Protein AF-A0A423HXJ8-F1 (afdb_monomer_lite)

Organism: NCBI:txid930166

Secondary structure (DSSP, 8-state):
---------HHHHS-HHHHHHHHHHHHHHTS-HHHHHHHHHHHHHHHHHSPP---S----SS-----PPPPP---------

Radius of gyration: 32.92 Å; chains: 1; bounding box: 73×36×84 Å

Foldseek 3Di:
DPPPPPPDDVVNVDPPVVLVVLCVVCVVVVHHSVVVVVVVVVVVCCVVPPDDDDDDDDDDPDDDDDPPPPDPPPDDDPPDD

pLDDT: mean 80.6, std 14.9, range [43.78, 96.56]

Sequence (81 aa):
MPENRDDLSLRQLADDGDIELLRQAAEALGITPEQLAKELIEKHIVARTRPKTMSGTIQPFRRPYSPARAKPDEGLKSEDT

Structure (mmCIF, N/CA/C/O backbone):
data_AF-A0A423HXJ8-F1
#
_entry.id   AF-A0A423HXJ8-F1
#
loop_
_atom_site.group_PDB
_atom_site.id
_atom_site.type_symbol
_atom_site.label_atom_id
_atom_site.label_alt_id
_atom_site.label_comp_id
_atom_site.label_asym_id
_atom_site.label_entity_id
_atom_site.label_seq_id
_atom_site.pdbx_PDB_ins_code
_atom_site.Cartn_x
_atom_site.Cartn_y
_atom_site.Cartn_z
_atom_site.occupancy
_atom_site.B_iso_or_equiv
_atom_site.auth_seq_id
_atom_site.auth_comp_id
_atom_site.auth_asym_id
_atom_site.auth_atom_id
_atom_site.pdbx_PDB_model_num
ATOM 1 N N . MET A 1 1 ? -0.557 29.179 1.822 1.00 49.12 1 MET A N 1
ATOM 2 C CA . MET A 1 1 ? 0.094 27.872 2.032 1.00 49.12 1 MET A CA 1
ATOM 3 C C . MET A 1 1 ? 0.987 27.634 0.832 1.00 49.12 1 MET A C 1
ATOM 5 O O . MET A 1 1 ? 0.497 27.879 -0.263 1.00 49.12 1 MET A O 1
ATOM 9 N N . PRO A 1 2 ? 2.273 27.286 0.991 1.00 51.78 2 PRO A N 1
ATOM 10 C CA . PRO A 1 2 ? 3.088 26.938 -0.161 1.00 51.78 2 PRO A CA 1
ATOM 11 C C . PRO A 1 2 ? 2.544 25.637 -0.756 1.00 51.78 2 PRO A C 1
ATOM 13 O O . PRO A 1 2 ? 2.338 24.651 -0.048 1.00 51.78 2 PRO A O 1
ATOM 16 N N . GLU A 1 3 ? 2.246 25.674 -2.047 1.00 56.94 3 GLU A N 1
ATOM 17 C CA . GLU A 1 3 ? 1.898 24.501 -2.837 1.00 56.94 3 GLU A CA 1
ATOM 18 C C . GLU A 1 3 ? 3.187 23.682 -2.990 1.00 56.94 3 GLU A C 1
ATOM 20 O O . GLU A 1 3 ? 3.993 23.968 -3.875 1.00 56.94 3 GLU A O 1
ATOM 25 N N . ASN A 1 4 ? 3.433 22.717 -2.098 1.00 57.06 4 ASN A N 1
ATOM 26 C CA . ASN A 1 4 ? 4.557 21.783 -2.223 1.00 57.06 4 ASN A CA 1
ATOM 27 C C . ASN A 1 4 ? 4.308 20.864 -3.428 1.00 57.06 4 ASN A C 1
ATOM 29 O O . ASN A 1 4 ? 3.854 19.731 -3.287 1.00 57.06 4 ASN A O 1
ATOM 33 N N . ARG A 1 5 ? 4.580 21.379 -4.627 1.00 53.06 5 ARG A N 1
ATOM 34 C CA . ARG A 1 5 ? 4.722 20.614 -5.869 1.00 53.06 5 ARG A CA 1
ATOM 35 C C . ARG A 1 5 ? 6.171 20.164 -6.030 1.00 53.06 5 ARG A C 1
ATOM 37 O O . ARG A 1 5 ? 6.773 20.363 -7.080 1.00 53.06 5 ARG A O 1
ATOM 44 N N . ASP A 1 6 ? 6.726 19.586 -4.974 1.00 57.25 6 ASP A N 1
ATOM 45 C CA . ASP A 1 6 ? 7.976 18.853 -5.091 1.00 57.25 6 ASP A CA 1
ATOM 46 C C . ASP A 1 6 ? 7.606 17.460 -5.597 1.00 57.25 6 ASP A C 1
ATOM 48 O O . ASP A 1 6 ? 7.202 16.588 -4.826 1.00 57.25 6 ASP A O 1
ATOM 52 N N . ASP A 1 7 ? 7.663 17.283 -6.919 1.00 59.50 7 ASP A N 1
ATOM 53 C CA . ASP A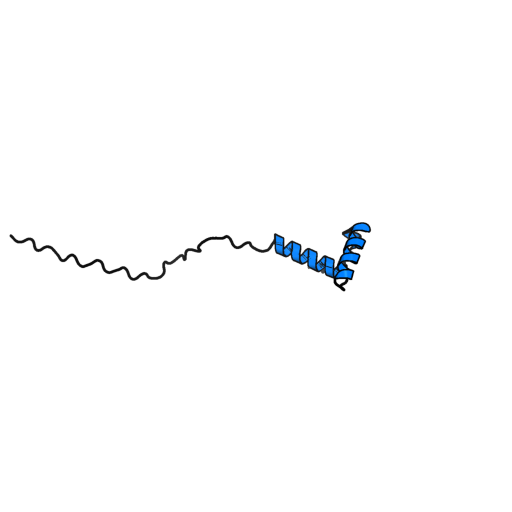 1 7 ? 7.614 15.969 -7.564 1.00 59.50 7 ASP A CA 1
ATOM 54 C C . ASP A 1 7 ? 8.847 15.176 -7.090 1.00 59.50 7 ASP A C 1
ATOM 56 O O . ASP A 1 7 ? 9.932 15.237 -7.674 1.00 59.50 7 ASP A O 1
ATOM 60 N N . LEU A 1 8 ? 8.706 14.490 -5.953 1.00 65.06 8 LEU A N 1
ATOM 61 C CA . LEU A 1 8 ? 9.743 13.641 -5.378 1.00 65.06 8 LEU A CA 1
ATOM 62 C C . LEU A 1 8 ? 9.958 12.428 -6.283 1.00 65.06 8 LEU A C 1
ATOM 64 O O . LEU A 1 8 ? 9.090 11.566 -6.430 1.00 65.06 8 LEU A O 1
ATOM 68 N N . SER A 1 9 ? 11.145 12.352 -6.878 1.00 79.62 9 SER A N 1
ATOM 69 C CA . SER A 1 9 ? 11.543 11.211 -7.696 1.00 79.62 9 SER A CA 1
ATOM 70 C C . SER A 1 9 ? 11.879 10.013 -6.807 1.00 79.62 9 SER A C 1
ATOM 72 O O . SER A 1 9 ? 12.537 10.171 -5.780 1.00 79.62 9 SER A O 1
ATOM 74 N N . LEU A 1 10 ? 11.537 8.792 -7.236 1.00 79.44 10 LEU A N 1
ATOM 75 C CA . LEU A 1 10 ? 11.927 7.561 -6.528 1.00 79.44 10 LEU A CA 1
ATOM 76 C C . LEU A 1 10 ? 13.446 7.456 -6.301 1.00 79.44 10 LEU A C 1
ATOM 78 O O . LEU A 1 10 ? 13.876 6.940 -5.275 1.00 79.44 10 LEU A O 1
ATOM 82 N N . ARG A 1 11 ? 14.255 8.038 -7.196 1.00 84.06 11 ARG A N 1
ATOM 83 C CA . ARG A 1 11 ? 15.724 8.115 -7.075 1.00 84.06 11 ARG A CA 1
ATOM 84 C C . ARG A 1 11 ? 16.219 8.952 -5.896 1.00 84.06 11 ARG A C 1
ATOM 86 O O . ARG A 1 11 ? 17.378 8.843 -5.521 1.00 84.06 11 ARG A O 1
ATOM 93 N N . GLN A 1 12 ? 15.374 9.816 -5.339 1.00 84.56 12 GLN A N 1
ATOM 94 C CA . GLN A 1 12 ? 15.696 10.586 -4.135 1.00 84.56 12 GLN A CA 1
ATOM 95 C C . GLN A 1 12 ? 15.365 9.813 -2.852 1.00 84.56 12 GLN A C 1
ATOM 97 O O . GLN A 1 12 ? 15.813 10.202 -1.777 1.00 84.56 12 GLN A O 1
ATOM 102 N N . LEU A 1 13 ? 14.560 8.750 -2.957 1.00 82.75 13 LEU A N 1
ATOM 103 C CA . LEU A 1 13 ? 14.008 8.004 -1.826 1.00 82.75 13 LEU A CA 1
ATOM 104 C C . LEU A 1 13 ? 14.680 6.644 -1.620 1.00 82.75 13 LEU A C 1
ATOM 106 O O . LEU A 1 13 ? 14.705 6.153 -0.495 1.00 82.75 13 LEU A O 1
ATOM 110 N N . ALA A 1 14 ? 15.191 6.045 -2.692 1.00 87.56 14 ALA A N 1
ATOM 111 C CA . ALA A 1 14 ? 15.720 4.691 -2.710 1.00 87.56 14 ALA A CA 1
ATOM 112 C C . ALA A 1 14 ? 16.958 4.604 -3.613 1.00 87.56 14 ALA A C 1
ATOM 114 O O . ALA A 1 14 ? 17.138 5.432 -4.512 1.00 87.56 14 ALA A O 1
ATOM 115 N N . ASP A 1 15 ? 17.810 3.612 -3.363 1.00 92.81 15 ASP A N 1
ATOM 116 C CA . ASP A 1 15 ? 18.960 3.337 -4.219 1.00 92.81 15 ASP A CA 1
ATOM 117 C C . ASP A 1 15 ? 18.552 2.595 -5.508 1.00 92.81 15 ASP A C 1
ATOM 119 O O . ASP A 1 15 ? 17.401 2.195 -5.694 1.00 92.81 15 ASP A O 1
ATOM 123 N N . ASP A 1 16 ? 19.493 2.435 -6.443 1.00 90.56 16 ASP A N 1
ATOM 124 C CA . ASP A 1 16 ? 19.199 1.792 -7.730 1.00 90.56 16 ASP A CA 1
ATOM 125 C C . ASP A 1 16 ? 18.771 0.317 -7.573 1.00 90.56 16 ASP A C 1
ATOM 127 O O . ASP A 1 16 ? 18.011 -0.186 -8.402 1.00 90.56 16 ASP A O 1
ATOM 131 N N . GLY A 1 17 ? 19.224 -0.375 -6.519 1.00 92.31 17 GLY A N 1
ATOM 132 C CA . GLY A 1 17 ? 18.859 -1.769 -6.256 1.00 92.31 17 GLY A CA 1
ATOM 133 C C . GLY A 1 17 ? 17.411 -1.904 -5.791 1.00 92.31 17 GLY A C 1
ATOM 134 O O . GLY A 1 17 ? 16.652 -2.713 -6.328 1.00 92.31 17 GLY A O 1
ATOM 135 N N . ASP A 1 18 ? 17.010 -1.059 -4.847 1.00 91.75 18 ASP A N 1
ATOM 136 C CA . ASP A 1 18 ? 15.645 -0.972 -4.337 1.00 91.75 18 ASP A CA 1
ATOM 137 C C . ASP A 1 18 ? 14.657 -0.540 -5.431 1.00 91.75 18 ASP A C 1
ATOM 139 O O . ASP A 1 18 ? 13.541 -1.062 -5.516 1.00 91.75 18 ASP A O 1
ATOM 143 N N . ILE A 1 19 ? 15.067 0.380 -6.311 1.00 92.75 19 ILE A N 1
ATOM 144 C CA . ILE A 1 19 ? 14.252 0.814 -7.455 1.00 92.75 19 ILE A CA 1
ATOM 145 C C . ILE A 1 19 ? 14.021 -0.338 -8.431 1.00 92.75 19 ILE A C 1
ATOM 147 O O . ILE A 1 19 ? 12.908 -0.495 -8.938 1.00 92.75 19 ILE A O 1
ATOM 151 N N . GLU A 1 20 ? 15.040 -1.154 -8.695 1.00 94.50 20 GLU A N 1
ATOM 152 C CA . GLU A 1 20 ? 14.901 -2.283 -9.612 1.00 94.50 20 GLU A CA 1
ATOM 153 C C . GLU A 1 20 ? 14.001 -3.377 -9.026 1.00 94.50 20 GLU A C 1
ATOM 155 O O . GLU A 1 20 ? 13.155 -3.929 -9.733 1.00 94.50 20 GLU A O 1
ATOM 160 N N . LEU A 1 21 ? 14.087 -3.619 -7.715 1.00 94.50 21 LEU A N 1
ATOM 161 C CA . LEU A 1 21 ? 13.156 -4.499 -7.009 1.00 94.50 21 LEU A CA 1
ATOM 162 C C . LEU A 1 21 ? 11.706 -3.994 -7.122 1.00 94.50 21 LEU A C 1
ATOM 164 O O . LEU A 1 21 ? 10.792 -4.767 -7.421 1.00 94.50 21 LEU A O 1
ATOM 168 N N . LEU A 1 22 ? 11.493 -2.690 -6.921 1.00 93.31 22 LEU A N 1
ATOM 169 C CA . LEU A 1 22 ? 10.192 -2.037 -7.095 1.00 93.31 22 LEU A CA 1
ATOM 170 C C . LEU A 1 22 ? 9.670 -2.168 -8.529 1.00 93.31 22 LEU A C 1
ATOM 172 O O . LEU A 1 22 ? 8.486 -2.444 -8.719 1.00 93.31 22 LEU A O 1
ATOM 176 N N . ARG A 1 23 ? 10.539 -2.012 -9.533 1.00 94.44 23 ARG A N 1
ATOM 177 C CA . ARG A 1 23 ? 10.185 -2.175 -10.948 1.00 94.44 23 ARG A CA 1
ATOM 178 C C . ARG A 1 23 ? 9.727 -3.600 -11.249 1.00 94.44 23 ARG A C 1
ATOM 180 O O . ARG A 1 23 ? 8.667 -3.759 -11.846 1.00 94.44 23 ARG A O 1
ATOM 187 N N . GLN A 1 24 ? 10.467 -4.613 -10.801 1.00 96.56 24 GLN A N 1
ATOM 188 C CA . GLN A 1 24 ? 10.099 -6.020 -11.003 1.00 96.56 24 GLN A CA 1
ATOM 189 C C . GLN A 1 24 ? 8.748 -6.355 -10.355 1.00 96.56 24 GLN A C 1
ATOM 191 O O . GLN A 1 24 ? 7.907 -7.029 -10.952 1.00 96.56 24 GLN A O 1
ATOM 196 N N . ALA A 1 25 ? 8.508 -5.849 -9.143 1.00 94.75 25 ALA A N 1
ATOM 197 C CA . ALA A 1 25 ? 7.234 -6.036 -8.454 1.00 94.75 25 ALA A CA 1
ATOM 198 C C . ALA A 1 25 ? 6.071 -5.322 -9.167 1.00 94.75 25 ALA A C 1
ATOM 200 O O . ALA A 1 25 ? 4.972 -5.870 -9.254 1.00 94.75 25 ALA A O 1
ATOM 201 N N . ALA A 1 26 ? 6.305 -4.116 -9.689 1.00 95.12 26 ALA A N 1
ATOM 202 C CA . ALA A 1 26 ? 5.305 -3.348 -10.425 1.00 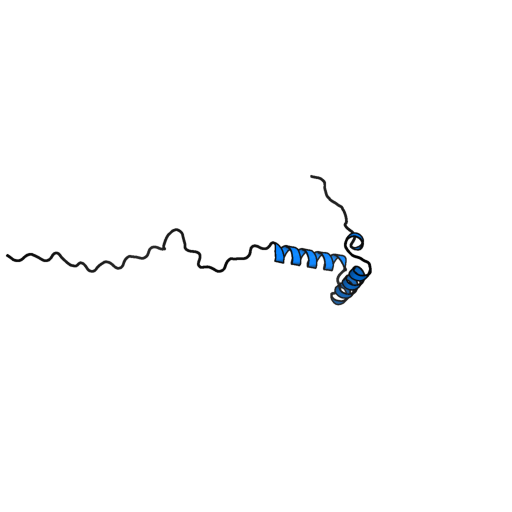95.12 26 ALA A CA 1
ATOM 203 C C . ALA A 1 26 ? 4.969 -3.991 -11.780 1.00 95.12 26 ALA A C 1
ATOM 205 O O . ALA A 1 26 ? 3.798 -4.057 -12.152 1.00 95.12 26 ALA A O 1
ATOM 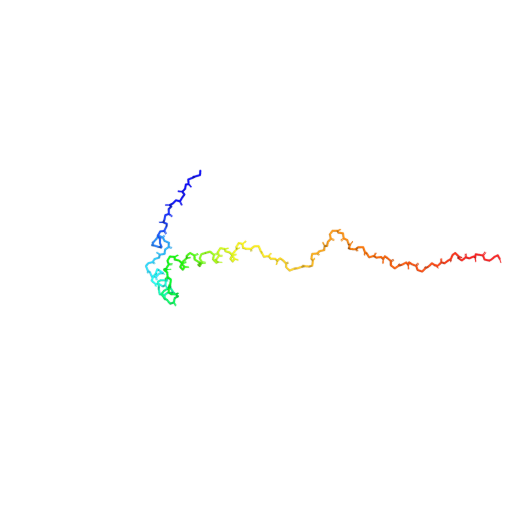206 N N . GLU A 1 27 ? 5.969 -4.546 -12.468 1.00 95.94 27 GLU A N 1
ATOM 207 C CA . GLU A 1 27 ? 5.799 -5.285 -13.722 1.00 95.94 27 GLU A CA 1
ATOM 208 C C . GLU A 1 27 ? 4.911 -6.521 -13.536 1.00 95.94 27 GLU A C 1
ATOM 210 O O . GLU A 1 27 ? 3.979 -6.730 -14.312 1.00 95.94 27 GLU A O 1
ATOM 215 N N . ALA A 1 28 ? 5.112 -7.281 -12.454 1.00 95.25 28 ALA A N 1
ATOM 216 C CA . ALA A 1 28 ? 4.266 -8.429 -12.118 1.00 95.25 28 ALA A C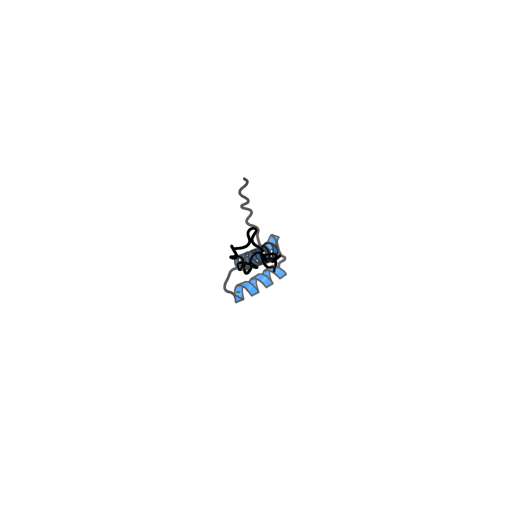A 1
ATOM 217 C C . ALA A 1 28 ? 2.784 -8.056 -11.900 1.00 95.25 28 ALA A C 1
ATOM 219 O O . ALA A 1 28 ? 1.902 -8.905 -12.033 1.00 95.25 28 ALA A O 1
ATOM 220 N N . LEU A 1 29 ? 2.512 -6.793 -11.564 1.00 93.88 29 LEU A N 1
ATOM 221 C CA . LEU A 1 29 ? 1.177 -6.246 -11.324 1.00 93.88 29 LEU A CA 1
ATOM 222 C C . LEU A 1 29 ? 0.648 -5.408 -12.502 1.00 93.88 29 LEU A C 1
ATOM 224 O O . LEU A 1 29 ? -0.509 -4.993 -12.474 1.00 93.88 29 LEU A O 1
ATOM 228 N N . GLY A 1 30 ? 1.464 -5.168 -13.535 1.00 95.69 30 GLY A N 1
ATOM 229 C CA . GLY A 1 30 ? 1.102 -4.354 -14.696 1.00 95.69 30 GLY A CA 1
ATOM 230 C C . GLY A 1 30 ? 0.899 -2.863 -14.394 1.00 95.69 30 GLY A C 1
ATOM 231 O O . GLY A 1 30 ? 0.136 -2.207 -15.102 1.00 95.69 30 GLY A O 1
ATOM 232 N N . ILE A 1 31 ? 1.546 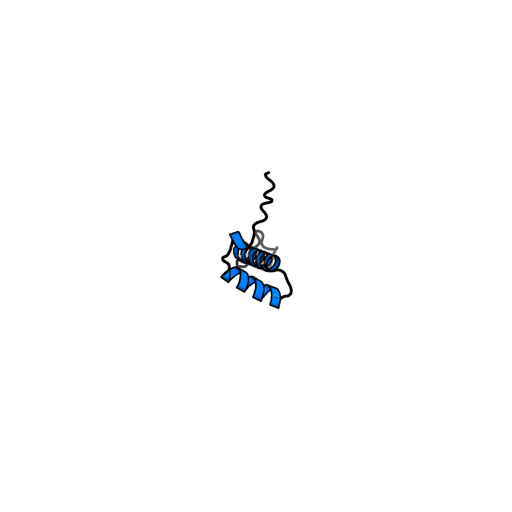-2.327 -13.354 1.00 95.69 31 ILE A N 1
ATOM 233 C CA . ILE A 1 31 ? 1.451 -0.912 -12.941 1.00 95.69 31 ILE A CA 1
ATOM 234 C C . ILE A 1 31 ? 2.823 -0.231 -12.962 1.00 95.69 31 ILE A C 1
ATOM 236 O O . ILE A 1 31 ? 3.849 -0.892 -13.120 1.00 95.69 31 ILE A O 1
ATOM 240 N N . THR A 1 32 ? 2.871 1.099 -12.818 1.00 93.44 32 THR A N 1
ATOM 241 C CA . THR A 1 32 ? 4.162 1.810 -12.757 1.00 93.44 32 THR A CA 1
ATOM 242 C C . THR A 1 32 ? 4.795 1.685 -11.363 1.00 93.44 32 THR A C 1
ATOM 244 O O . THR A 1 32 ? 4.074 1.583 -10.363 1.00 93.44 32 THR A O 1
ATOM 247 N N . PRO A 1 33 ? 6.136 1.710 -11.245 1.00 91.81 33 PRO A N 1
ATOM 248 C CA . PRO A 1 33 ? 6.806 1.631 -9.946 1.00 91.81 33 PRO A CA 1
ATOM 249 C C . PRO A 1 33 ? 6.435 2.797 -9.019 1.00 91.81 33 PRO A C 1
ATOM 251 O O . PRO A 1 33 ? 6.341 2.606 -7.809 1.00 91.81 33 PRO A O 1
ATOM 254 N N . GLU A 1 34 ? 6.153 3.984 -9.561 1.00 91.00 34 GLU A N 1
ATOM 255 C CA . GLU A 1 34 ? 5.690 5.143 -8.789 1.00 91.00 34 GLU A CA 1
ATOM 256 C C . GLU A 1 34 ? 4.296 4.908 -8.200 1.00 91.00 34 GLU A C 1
ATOM 258 O O . GLU A 1 34 ? 4.047 5.239 -7.040 1.00 91.00 34 GLU A O 1
ATOM 263 N N . GLN A 1 35 ? 3.391 4.306 -8.979 1.00 92.25 35 GLN A N 1
ATOM 264 C CA . GLN A 1 35 ? 2.054 3.944 -8.509 1.00 92.25 35 GLN A CA 1
ATOM 265 C C . GLN A 1 35 ? 2.132 2.885 -7.409 1.00 92.25 35 GLN A C 1
ATOM 267 O O . GLN A 1 35 ? 1.520 3.059 -6.355 1.00 92.25 35 GLN A O 1
ATOM 272 N N . LEU A 1 36 ? 2.942 1.842 -7.608 1.00 94.25 36 LEU A N 1
ATOM 273 C CA . LEU A 1 36 ? 3.146 0.808 -6.596 1.00 94.25 36 LEU A CA 1
ATOM 274 C C . LEU A 1 36 ? 3.729 1.396 -5.302 1.00 94.25 36 LEU A C 1
ATOM 276 O O . LEU A 1 36 ? 3.225 1.123 -4.212 1.00 94.25 36 LEU A O 1
ATOM 280 N N . ALA A 1 37 ? 4.764 2.233 -5.409 1.00 93.00 37 ALA A N 1
ATOM 281 C CA . ALA A 1 37 ? 5.371 2.891 -4.257 1.00 93.00 37 ALA A CA 1
ATOM 282 C C . ALA A 1 37 ? 4.345 3.738 -3.490 1.00 93.00 37 ALA A C 1
ATOM 284 O O . ALA A 1 37 ? 4.248 3.633 -2.265 1.00 93.00 37 ALA A O 1
ATOM 285 N N . LYS A 1 38 ? 3.528 4.521 -4.206 1.00 92.44 38 LYS A N 1
ATOM 286 C CA . LYS A 1 38 ? 2.448 5.315 -3.614 1.00 92.44 38 LYS A CA 1
ATOM 287 C C . LYS A 1 38 ? 1.466 4.442 -2.832 1.00 92.44 38 LYS A C 1
ATOM 289 O O . LYS A 1 38 ? 1.209 4.721 -1.661 1.00 92.44 38 LYS A O 1
ATOM 294 N N . GLU A 1 39 ? 0.946 3.380 -3.441 1.00 93.88 39 GLU A N 1
ATOM 295 C CA . GLU A 1 39 ? -0.026 2.491 -2.795 1.00 93.88 39 GLU A CA 1
ATOM 296 C C . GLU A 1 39 ? 0.546 1.819 -1.542 1.00 93.88 39 GLU A C 1
ATOM 298 O O . GLU A 1 39 ? -0.129 1.717 -0.512 1.00 93.88 39 GLU A O 1
ATOM 303 N N . LEU A 1 40 ? 1.808 1.386 -1.596 1.00 94.31 40 LEU A N 1
ATOM 304 C CA . LEU A 1 40 ? 2.483 0.766 -0.459 1.00 94.31 40 LEU A CA 1
ATOM 305 C C . LEU A 1 40 ? 2.695 1.756 0.691 1.00 94.31 40 LEU A C 1
ATOM 307 O O . LEU A 1 40 ? 2.458 1.400 1.850 1.00 94.31 40 LEU A O 1
ATOM 311 N N . ILE A 1 41 ? 3.088 2.995 0.386 1.00 93.12 41 ILE A N 1
ATOM 312 C CA . ILE A 1 41 ? 3.235 4.063 1.381 1.00 93.12 41 ILE A CA 1
ATOM 313 C C . ILE A 1 41 ? 1.880 4.379 2.017 1.00 93.12 41 ILE A C 1
ATOM 315 O O . ILE A 1 41 ? 1.772 4.393 3.245 1.00 93.12 41 ILE A O 1
ATOM 319 N N . GLU A 1 42 ? 0.829 4.565 1.217 1.00 94.31 42 GLU A N 1
ATOM 320 C CA . GLU A 1 42 ? -0.525 4.826 1.718 1.00 94.31 42 GLU A CA 1
ATOM 321 C C . GLU A 1 42 ? -1.014 3.688 2.621 1.00 94.31 42 GLU A C 1
ATOM 323 O O . GLU A 1 42 ? -1.463 3.928 3.747 1.00 94.31 42 GLU A O 1
ATOM 328 N N . LYS A 1 43 ? -0.848 2.433 2.189 1.00 95.38 43 LYS A N 1
ATOM 329 C CA . LYS A 1 43 ? -1.194 1.248 2.984 1.00 95.38 43 LYS A CA 1
ATOM 330 C C . LYS A 1 43 ? -0.429 1.210 4.306 1.00 95.38 43 LYS A C 1
ATOM 332 O O . LYS A 1 43 ? -1.018 0.889 5.342 1.00 95.38 43 LYS A O 1
ATOM 337 N N . HIS A 1 44 ? 0.860 1.545 4.293 1.00 95.31 44 HIS A N 1
ATOM 338 C CA . HIS A 1 44 ? 1.685 1.583 5.497 1.00 95.31 44 HIS A CA 1
ATOM 339 C C . HIS A 1 44 ? 1.245 2.689 6.464 1.00 95.31 44 HIS A C 1
ATOM 341 O O . HIS A 1 44 ? 1.123 2.443 7.668 1.00 95.31 44 HIS A O 1
ATOM 347 N N . ILE A 1 45 ? 0.955 3.885 5.943 1.00 95.31 45 ILE A N 1
ATOM 348 C CA . ILE A 1 45 ? 0.433 5.006 6.729 1.00 95.31 45 ILE A CA 1
ATOM 349 C C . ILE A 1 45 ? -0.884 4.599 7.377 1.00 95.31 45 ILE A C 1
ATOM 351 O O . ILE A 1 45 ? -0.999 4.689 8.596 1.00 95.31 45 ILE A O 1
ATOM 355 N N . VAL A 1 46 ? -1.845 4.090 6.604 1.00 94.69 46 VAL A N 1
ATOM 356 C CA . VAL A 1 46 ? -3.146 3.652 7.127 1.00 94.69 46 VAL A CA 1
ATOM 357 C C . VAL A 1 46 ? -2.967 2.576 8.195 1.00 94.69 46 VAL A C 1
ATOM 359 O O . VAL A 1 46 ? -3.579 2.664 9.256 1.00 94.69 46 VAL A O 1
ATOM 362 N N . ALA A 1 47 ? -2.103 1.585 7.976 1.00 93.31 47 ALA A N 1
ATOM 363 C CA . ALA A 1 47 ? -1.853 0.537 8.963 1.00 93.31 47 ALA A CA 1
ATOM 364 C C . ALA A 1 47 ? -1.304 1.085 10.294 1.00 93.31 47 ALA A C 1
ATOM 366 O O . ALA A 1 47 ? -1.637 0.557 11.358 1.00 93.31 47 ALA A O 1
ATOM 367 N N . ARG A 1 48 ? -0.481 2.142 10.250 1.00 93.88 48 ARG A N 1
ATOM 368 C CA . ARG A 1 48 ? 0.092 2.775 11.447 1.00 93.88 48 ARG A CA 1
ATOM 369 C C . ARG A 1 48 ? -0.824 3.793 12.115 1.00 93.88 48 ARG A C 1
ATOM 371 O O . ARG A 1 48 ? -0.797 3.895 13.337 1.00 93.88 48 ARG A O 1
ATOM 378 N N . THR A 1 49 ? -1.595 4.553 11.345 1.00 93.38 49 THR A N 1
ATOM 379 C CA . THR A 1 49 ? -2.362 5.702 11.851 1.00 93.38 49 THR A CA 1
ATOM 380 C C . THR A 1 49 ? -3.830 5.392 12.092 1.00 93.38 49 THR A C 1
ATOM 382 O O . THR A 1 49 ? -4.486 6.124 12.835 1.00 93.38 49 THR A O 1
ATOM 385 N N . ARG A 1 50 ? -4.372 4.316 11.505 1.00 89.56 50 ARG A N 1
ATOM 386 C CA . ARG A 1 50 ? -5.780 3.960 11.684 1.00 89.56 50 ARG A CA 1
ATOM 387 C C . ARG A 1 50 ? -6.078 3.730 13.173 1.00 89.56 50 ARG A C 1
ATOM 389 O O . ARG A 1 50 ? -5.430 2.878 13.790 1.00 89.56 50 ARG A O 1
ATOM 396 N N . PRO A 1 51 ? -7.085 4.422 13.745 1.00 88.44 51 PRO A N 1
ATOM 397 C CA . PRO A 1 51 ? -7.504 4.191 15.119 1.00 88.44 51 PRO A CA 1
ATOM 398 C C . PRO A 1 51 ? -7.858 2.719 15.324 1.00 88.44 51 PRO A C 1
ATOM 400 O O . PRO A 1 51 ? -8.709 2.162 14.625 1.00 88.44 51 PRO A O 1
ATOM 403 N N . LYS A 1 52 ? -7.188 2.076 16.279 1.00 86.19 52 LYS A N 1
ATOM 404 C CA . LYS A 1 52 ? -7.512 0.706 16.673 1.00 86.19 52 LYS A CA 1
ATOM 405 C C . LYS A 1 52 ? -8.737 0.754 17.576 1.00 86.19 52 LYS A C 1
ATOM 407 O O . LYS A 1 52 ? -8.715 1.409 18.616 1.00 86.19 52 LYS A O 1
ATOM 412 N N . THR A 1 53 ? -9.804 0.060 17.190 1.00 81.62 53 THR A N 1
ATOM 413 C CA . THR A 1 53 ? -10.950 -0.150 18.077 1.00 81.62 53 THR A CA 1
ATOM 414 C C . THR A 1 53 ? -10.485 -0.984 19.260 1.00 81.62 53 THR A C 1
ATOM 416 O O . THR A 1 53 ? -10.069 -2.129 19.082 1.00 81.62 53 THR A O 1
ATOM 419 N N . MET A 1 54 ? -10.530 -0.416 20.462 1.00 80.12 54 MET A N 1
ATOM 420 C CA . MET A 1 54 ? -10.283 -1.196 21.669 1.00 80.12 54 MET A CA 1
ATOM 421 C C . MET A 1 54 ? -11.390 -2.241 21.810 1.00 80.12 54 MET A C 1
ATOM 423 O O . MET A 1 54 ? -12.572 -1.915 21.695 1.00 80.12 54 MET A O 1
ATOM 427 N N . SER A 1 55 ? -11.022 -3.495 22.060 1.00 80.19 55 SER A N 1
ATOM 428 C CA . SER A 1 55 ? -11.995 -4.524 22.419 1.00 80.19 55 SER A CA 1
ATOM 429 C C . SER A 1 55 ? -12.552 -4.224 23.810 1.00 80.19 55 SER A C 1
ATOM 431 O O . SER A 1 55 ? -11.791 -4.140 24.774 1.00 80.19 55 SER A O 1
ATOM 433 N N . GLY A 1 56 ? -13.868 -4.067 23.926 1.00 82.69 56 GLY A N 1
ATOM 434 C CA . GLY A 1 56 ? -14.533 -3.848 25.205 1.00 82.69 56 GLY A CA 1
ATOM 435 C C . GLY A 1 56 ? -16.021 -3.563 25.039 1.00 82.69 56 GLY A C 1
ATOM 436 O O . GLY A 1 56 ? -16.464 -3.071 24.002 1.00 82.69 56 GLY A O 1
ATOM 437 N N . THR A 1 57 ? -16.804 -3.877 26.068 1.00 82.69 57 THR A N 1
ATOM 438 C CA . THR A 1 57 ? -18.232 -3.550 26.101 1.00 82.69 57 THR A CA 1
ATOM 439 C C . THR A 1 57 ? -18.397 -2.066 26.407 1.00 82.69 57 THR A C 1
ATOM 441 O O . THR A 1 57 ? -18.123 -1.630 27.526 1.00 82.69 57 THR A O 1
ATOM 444 N N . ILE A 1 58 ? -18.865 -1.287 25.430 1.00 80.06 58 ILE A N 1
ATOM 445 C CA . ILE A 1 58 ? -19.239 0.117 25.638 1.00 80.06 58 ILE A CA 1
ATOM 446 C C . ILE A 1 58 ? -20.473 0.140 26.547 1.00 80.06 58 ILE A C 1
ATOM 448 O O . ILE A 1 58 ? -21.561 -0.268 26.144 1.00 80.06 58 ILE A O 1
ATOM 452 N N . GLN A 1 59 ? -20.301 0.592 27.790 1.00 82.81 59 GLN A N 1
ATOM 453 C CA . GLN A 1 59 ? -21.407 0.778 28.727 1.00 82.81 59 GLN A CA 1
ATOM 454 C C . GLN A 1 59 ? -22.088 2.124 28.437 1.00 82.81 59 GLN A C 1
ATOM 456 O O . GLN A 1 59 ? -21.418 3.159 28.481 1.00 82.81 59 GLN A O 1
ATOM 461 N N . PRO A 1 60 ? -23.398 2.155 28.142 1.00 85.75 60 PRO A N 1
ATOM 462 C CA . PRO A 1 60 ? -24.106 3.413 27.956 1.00 85.75 60 PRO A CA 1
ATOM 463 C C . PRO A 1 60 ? -24.182 4.188 29.281 1.00 85.75 60 PRO A C 1
ATOM 465 O O . PRO A 1 60 ? -24.411 3.605 30.341 1.00 85.75 60 PRO A O 1
ATOM 468 N N . PHE A 1 61 ? -24.060 5.521 29.224 1.00 83.94 61 PHE A N 1
ATOM 469 C CA . PHE A 1 61 ? -24.186 6.398 30.404 1.00 83.94 61 PHE A CA 1
ATOM 470 C C . PHE A 1 61 ? -25.536 6.255 31.120 1.00 83.94 61 PHE A C 1
ATOM 472 O O . PHE A 1 61 ? -25.655 6.511 32.317 1.00 83.94 61 PHE A O 1
ATOM 479 N N . ARG A 1 62 ? -26.573 5.855 30.379 1.00 83.44 62 ARG A N 1
ATOM 480 C CA . ARG A 1 62 ? -27.909 5.568 30.895 1.00 83.44 62 ARG A CA 1
ATOM 481 C C . ARG A 1 62 ? -28.171 4.082 30.702 1.00 83.44 62 ARG A C 1
ATOM 483 O O . ARG A 1 62 ? -28.115 3.588 29.577 1.00 83.44 62 ARG A O 1
ATOM 490 N N . ARG A 1 63 ? -28.492 3.376 31.789 1.00 75.88 63 ARG A N 1
ATOM 491 C CA . ARG A 1 63 ? -29.035 2.020 31.673 1.00 75.88 63 ARG A CA 1
ATOM 492 C C . ARG A 1 63 ? -30.352 2.111 30.890 1.00 75.88 63 ARG A C 1
ATOM 494 O O . ARG A 1 63 ? -31.152 2.993 31.217 1.00 75.88 63 ARG A O 1
ATOM 501 N N . PRO A 1 64 ? -30.588 1.254 29.879 1.00 75.06 64 PRO A N 1
ATOM 502 C CA . PRO A 1 64 ? -31.913 1.151 29.283 1.00 75.06 64 PRO A CA 1
ATOM 503 C C . PRO A 1 64 ? -32.914 0.882 30.405 1.00 75.06 64 PRO A C 1
ATOM 505 O O . PRO A 1 64 ? -32.589 0.176 31.365 1.00 75.06 64 PRO A O 1
ATOM 508 N N . TYR A 1 65 ? -34.086 1.509 30.315 1.00 72.31 65 TYR A N 1
ATOM 509 C CA . TYR A 1 65 ? -35.141 1.360 31.308 1.00 72.31 65 TYR A CA 1
ATOM 510 C C . TYR A 1 65 ? -35.417 -0.131 31.512 1.00 72.31 65 TYR A C 1
ATOM 512 O O . TYR A 1 65 ? -35.960 -0.802 30.638 1.00 72.31 65 TYR A O 1
ATOM 520 N N . SER A 1 66 ? -34.977 -0.654 32.653 1.00 68.75 66 SER A N 1
ATOM 521 C CA . SER A 1 66 ? -35.375 -1.970 33.119 1.00 68.75 66 SER A CA 1
ATOM 522 C C . SER A 1 66 ? -36.599 -1.718 33.985 1.00 68.75 66 SER A C 1
ATOM 524 O O . SER A 1 66 ? -36.439 -1.070 35.027 1.00 68.75 66 SER A O 1
ATOM 526 N N . PRO A 1 67 ? -37.812 -2.128 33.567 1.00 68.81 67 PRO A N 1
ATOM 527 C CA . PRO A 1 67 ? -38.952 -2.084 34.462 1.00 68.81 67 PRO A CA 1
ATOM 528 C C . PRO A 1 67 ? -38.570 -2.950 35.658 1.00 68.81 67 PRO A C 1
ATOM 530 O O . PRO A 1 67 ? -38.420 -4.167 35.537 1.00 68.81 67 PRO A O 1
ATOM 533 N N . ALA A 1 68 ? -38.306 -2.306 36.796 1.00 67.50 68 ALA A N 1
ATOM 534 C CA . ALA A 1 68 ? -38.043 -3.016 38.030 1.00 67.50 68 ALA A CA 1
ATOM 535 C C . ALA A 1 68 ? -39.190 -4.013 38.208 1.00 67.50 68 ALA A C 1
ATOM 537 O O . ALA A 1 68 ? -40.355 -3.611 38.166 1.00 67.50 68 ALA A O 1
ATOM 538 N N . ARG A 1 69 ? -38.879 -5.310 38.354 1.00 63.22 69 ARG A N 1
ATOM 539 C CA . ARG A 1 69 ? -39.881 -6.272 38.820 1.00 63.22 69 ARG A CA 1
ATOM 540 C C . ARG A 1 69 ? -40.473 -5.659 40.080 1.00 63.22 69 ARG A C 1
ATOM 542 O O . ARG A 1 69 ? -39.722 -5.387 41.019 1.00 63.22 69 ARG A O 1
ATOM 549 N N . ALA A 1 70 ? -41.774 -5.376 40.048 1.00 63.22 70 ALA A N 1
ATOM 550 C CA . ALA A 1 70 ? -42.492 -4.906 41.215 1.00 63.22 70 ALA A CA 1
ATOM 551 C C . ALA A 1 70 ? -42.122 -5.840 42.371 1.00 63.22 70 ALA A C 1
ATOM 553 O O . ALA A 1 70 ? -42.200 -7.065 42.224 1.00 63.22 70 ALA A O 1
ATOM 554 N N . LYS A 1 71 ? -41.620 -5.275 43.474 1.00 63.78 71 LYS A N 1
ATOM 555 C CA . LYS A 1 71 ? -41.469 -6.064 44.694 1.00 63.78 71 LYS A CA 1
ATOM 556 C C . LYS A 1 71 ? -42.865 -6.613 45.012 1.00 63.78 71 LYS A C 1
ATOM 558 O O . LYS A 1 71 ? -43.809 -5.825 44.939 1.00 63.78 71 LYS A O 1
ATOM 563 N N . PRO A 1 72 ? -43.023 -7.921 45.276 1.00 64.19 72 PRO A N 1
ATOM 564 C CA . PRO A 1 72 ? -44.301 -8.422 45.747 1.00 64.19 72 PRO A CA 1
ATOM 565 C C . PRO A 1 72 ? -44.654 -7.638 47.010 1.00 64.19 72 PRO A C 1
ATOM 567 O O . PRO A 1 72 ? -43.799 -7.430 47.872 1.00 64.19 72 PRO A O 1
ATOM 570 N N . ASP A 1 73 ? -45.875 -7.124 47.029 1.00 63.66 73 ASP A N 1
ATOM 571 C CA . ASP A 1 73 ? -46.435 -6.327 48.108 1.00 63.66 73 ASP A CA 1
ATOM 572 C C . ASP A 1 73 ? -46.521 -7.221 49.356 1.00 63.66 73 ASP A C 1
ATOM 574 O O . ASP A 1 73 ? -47.457 -8.006 49.515 1.00 63.66 73 ASP A O 1
ATOM 578 N N . GLU A 1 74 ? -45.486 -7.207 50.201 1.00 64.69 74 GLU A N 1
ATOM 579 C CA . GLU A 1 74 ? -45.582 -7.752 51.555 1.00 64.69 74 GLU A CA 1
ATOM 580 C C . GLU A 1 74 ? -46.475 -6.793 52.340 1.00 64.69 74 GLU A C 1
ATOM 582 O O . GLU A 1 74 ? -46.012 -5.832 52.954 1.00 64.69 74 GLU A O 1
ATOM 587 N N . GLY A 1 75 ? -47.784 -7.033 52.222 1.00 60.84 75 GLY A N 1
ATOM 588 C CA . GLY A 1 75 ? -48.828 -6.275 52.893 1.00 60.84 75 GLY A CA 1
ATOM 589 C C . GLY A 1 75 ? -48.546 -6.128 54.386 1.00 60.84 75 GLY A C 1
ATOM 590 O O . GLY A 1 75 ? -47.964 -7.016 55.018 1.00 60.84 75 GLY A O 1
ATOM 591 N N . LEU A 1 76 ? -48.953 -4.979 54.937 1.00 60.03 76 LEU A N 1
ATOM 592 C CA . LEU A 1 76 ? -48.816 -4.665 56.355 1.00 60.03 76 LEU A CA 1
ATOM 593 C C . LEU A 1 76 ? -49.340 -5.838 57.187 1.00 60.03 76 LEU A C 1
ATOM 595 O O . LEU A 1 76 ? -50.528 -6.154 57.135 1.00 60.03 76 LEU A O 1
ATOM 599 N N . LYS A 1 77 ? -48.449 -6.468 57.959 1.00 64.31 77 LYS A N 1
ATOM 600 C CA . LYS A 1 77 ? -48.855 -7.398 59.009 1.00 64.31 77 LYS A CA 1
ATOM 601 C C . LYS A 1 77 ? -49.731 -6.611 59.974 1.00 64.31 77 LYS A C 1
ATOM 603 O O . LYS A 1 77 ? -49.236 -5.724 60.665 1.00 64.31 77 LYS A O 1
ATOM 608 N N . SER A 1 78 ? -51.027 -6.897 59.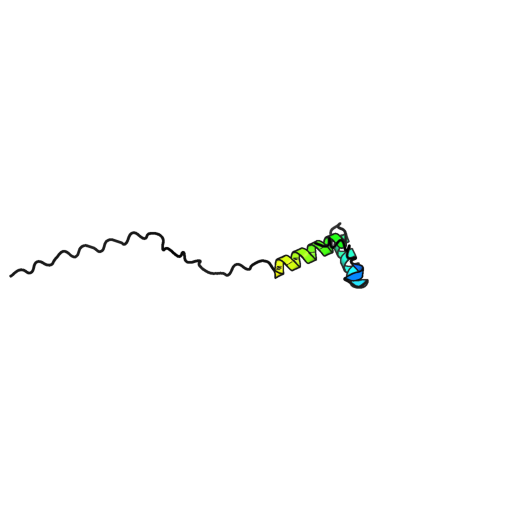962 1.00 58.72 78 SER A N 1
ATOM 609 C CA . SER A 1 78 ? -51.935 -6.495 61.022 1.00 58.72 78 SER A CA 1
ATOM 610 C C . SER A 1 78 ? -51.401 -7.097 62.318 1.00 58.72 78 SER A C 1
ATOM 612 O O . SER A 1 78 ? -51.309 -8.317 62.453 1.00 58.72 78 SER A O 1
ATOM 614 N N . GLU A 1 79 ? -50.952 -6.232 63.226 1.00 56.78 79 GLU A N 1
ATOM 615 C CA . GLU A 1 79 ? -50.757 -6.611 64.618 1.00 56.78 79 GLU A CA 1
ATOM 616 C C . GLU A 1 79 ? -52.144 -6.912 65.185 1.00 56.78 79 GLU A C 1
ATOM 618 O O . GLU A 1 79 ? -52.932 -6.000 65.434 1.00 56.78 79 GLU A O 1
ATOM 623 N N . ASP A 1 80 ? -52.457 -8.200 65.307 1.00 52.81 80 ASP A N 1
ATOM 624 C CA . ASP A 1 80 ? -53.594 -8.653 66.093 1.00 52.81 80 ASP A CA 1
ATOM 625 C C . ASP A 1 80 ? -53.195 -8.630 67.578 1.00 52.81 80 ASP A C 1
ATOM 627 O O . ASP A 1 80 ? -52.186 -9.213 67.986 1.00 52.81 80 ASP A O 1
ATOM 631 N N . THR A 1 81 ? -54.007 -7.876 68.319 1.00 43.78 81 THR A N 1
ATOM 632 C CA . THR A 1 81 ? -54.111 -7.680 69.777 1.00 43.78 81 THR A CA 1
ATOM 633 C C . THR A 1 81 ? -54.019 -8.938 70.627 1.00 43.78 81 THR A C 1
ATOM 635 O O . THR A 1 81 ? -54.617 -9.961 70.225 1.00 43.78 81 THR A O 1
#